Protein AF-A0A0M9E3F8-F1 (afdb_monomer_lite)

pLDDT: mean 87.28, std 10.76, range [52.66, 98.12]

Radius of gyration: 16.92 Å; chains: 1; bounding box: 47×20×46 Å

Foldseek 3Di:
DDFDKDKDKDFDWDQDDPPPDPDPCEPNFKTKAKIWIWIPRPDPDIDIDIDIDMGGRPDPPPDDDDPD

Secondary structure (DSSP, 8-state):
--PPPEEEEEEEE-SSPPTT---TTBTTTEEEEEEEEEEESSSSS-EEEEEEEEEE---S-S-S----

Structure (mmCIF, N/CA/C/O backbone):
data_AF-A0A0M9E3F8-F1
#
_entry.id   AF-A0A0M9E3F8-F1
#
loop_
_atom_site.group_PDB
_atom_site.id
_atom_site.type_symbol
_atom_site.label_atom_id
_atom_site.label_alt_id
_atom_site.label_comp_id
_atom_site.label_asym_id
_atom_site.label_entity_id
_atom_site.label_seq_id
_atom_site.pdbx_PDB_ins_code
_atom_site.Cartn_x
_atom_site.Cartn_y
_atom_site.Cartn_z
_atom_site.occupancy
_atom_site.B_iso_or_equiv
_atom_site.auth_seq_id
_atom_site.auth_comp_id
_atom_site.auth_asym_id
_atom_site.auth_atom_id
_atom_site.pdbx_PDB_model_num
ATOM 1 N N . GLN A 1 1 ? -2.756 14.890 28.133 1.00 59.72 1 GLN A N 1
ATOM 2 C CA . GLN A 1 1 ? -3.458 13.633 27.794 1.00 59.72 1 GLN A CA 1
ATOM 3 C C . GLN A 1 1 ? -2.738 13.019 26.613 1.00 59.72 1 GLN A C 1
ATOM 5 O O . GLN A 1 1 ? -2.423 13.755 25.687 1.00 59.72 1 GLN A O 1
ATOM 10 N N . THR A 1 2 ? -2.455 11.722 26.671 1.00 78.81 2 THR A N 1
ATOM 11 C CA . THR A 1 2 ? -1.801 10.982 25.587 1.00 78.81 2 THR A CA 1
ATOM 12 C C . THR A 1 2 ? -2.832 10.021 25.021 1.00 78.81 2 THR A C 1
ATOM 14 O O . THR A 1 2 ? -3.396 9.231 25.774 1.00 78.81 2 THR A O 1
ATOM 17 N N . TYR A 1 3 ? -3.113 10.129 23.727 1.00 82.62 3 TYR A N 1
ATOM 18 C CA . TYR A 1 3 ? -4.009 9.220 23.023 1.00 82.62 3 TYR A CA 1
ATOM 19 C C . TYR A 1 3 ? -3.155 8.207 22.269 1.00 82.62 3 TYR A C 1
ATOM 21 O O . TYR A 1 3 ? -2.266 8.595 21.511 1.00 82.62 3 TYR A O 1
ATOM 29 N N . THR A 1 4 ? -3.404 6.918 22.490 1.00 92.25 4 THR A N 1
ATOM 30 C CA . THR A 1 4 ? -2.822 5.865 21.655 1.00 92.25 4 THR A CA 1
ATOM 31 C C . THR A 1 4 ? -3.658 5.763 20.390 1.00 92.25 4 THR A C 1
ATOM 33 O O . THR A 1 4 ? -4.860 5.522 20.470 1.00 92.25 4 THR A O 1
ATOM 36 N N . ILE A 1 5 ? -3.023 5.957 19.236 1.00 93.75 5 ILE A N 1
ATOM 37 C CA . ILE A 1 5 ? -3.669 5.849 17.928 1.00 93.75 5 ILE A CA 1
ATOM 38 C C . ILE A 1 5 ? -3.263 4.513 17.309 1.00 93.75 5 ILE A C 1
ATOM 40 O O . ILE A 1 5 ? -2.078 4.278 17.063 1.00 93.75 5 ILE A O 1
ATOM 44 N N . GLY A 1 6 ? -4.246 3.648 17.071 1.00 96.19 6 GLY A N 1
ATOM 45 C CA . GLY A 1 6 ? -4.069 2.406 16.322 1.00 96.19 6 GLY A CA 1
ATOM 46 C C . GLY A 1 6 ? -4.236 2.665 14.827 1.00 96.19 6 GLY A C 1
ATOM 47 O O . GLY A 1 6 ? -5.161 3.370 14.427 1.00 96.19 6 GLY A O 1
ATOM 48 N N . ARG A 1 7 ? -3.339 2.114 14.002 1.00 97.06 7 ARG A N 1
ATOM 49 C CA . ARG A 1 7 ? -3.420 2.183 12.535 1.00 97.06 7 ARG A CA 1
ATOM 50 C C . ARG A 1 7 ? -3.310 0.775 11.962 1.00 97.06 7 ARG A C 1
ATOM 52 O O . ARG A 1 7 ? -2.256 0.151 12.074 1.00 97.06 7 ARG A O 1
ATOM 59 N N . ASN A 1 8 ? -4.382 0.275 11.358 1.00 97.69 8 ASN A N 1
ATOM 60 C CA . ASN A 1 8 ? -4.379 -0.997 10.638 1.00 97.69 8 ASN A CA 1
ATOM 61 C C . ASN A 1 8 ? -4.448 -0.716 9.138 1.00 97.69 8 ASN A C 1
ATOM 63 O O . ASN A 1 8 ? -5.479 -0.261 8.651 1.00 97.69 8 ASN A O 1
ATOM 67 N N . ILE A 1 9 ? -3.346 -0.959 8.428 1.00 97.81 9 ILE A N 1
ATOM 68 C CA . ILE A 1 9 ? -3.213 -0.661 6.999 1.00 97.81 9 ILE A CA 1
ATOM 69 C C . ILE A 1 9 ? -3.207 -1.968 6.206 1.00 97.81 9 ILE A C 1
ATOM 71 O O . ILE A 1 9 ? -2.433 -2.883 6.490 1.00 97.81 9 ILE A O 1
ATOM 75 N N . ARG A 1 10 ? -4.033 -2.024 5.161 1.00 98.12 10 ARG A N 1
ATOM 76 C CA . ARG A 1 10 ? -4.034 -3.072 4.142 1.00 98.12 10 ARG A CA 1
ATOM 77 C C . ARG A 1 10 ? -3.726 -2.459 2.783 1.00 98.12 10 ARG A C 1
ATOM 79 O O . ARG A 1 10 ? -4.445 -1.579 2.317 1.00 98.12 10 ARG A O 1
ATOM 86 N N . LEU A 1 11 ? -2.693 -2.992 2.140 1.00 96.81 11 LEU A N 1
ATOM 87 C CA . LEU A 1 11 ? -2.334 -2.688 0.760 1.00 96.81 11 LEU A CA 1
ATOM 88 C C . LEU A 1 11 ? -2.688 -3.893 -0.108 1.00 96.81 11 LEU A C 1
ATOM 90 O O . LEU A 1 11 ? -2.188 -4.993 0.129 1.00 96.81 11 LEU A O 1
ATOM 94 N N . THR A 1 12 ? -3.565 -3.695 -1.086 1.00 96.44 12 THR A N 1
ATOM 95 C CA . THR A 1 12 ? -3.909 -4.715 -2.083 1.00 96.44 12 THR A CA 1
ATOM 96 C C . THR A 1 12 ? -3.266 -4.316 -3.397 1.00 96.44 12 THR A C 1
ATOM 98 O O . THR A 1 12 ? -3.615 -3.282 -3.953 1.00 96.44 12 THR A O 1
ATOM 101 N N . PHE A 1 13 ? -2.302 -5.109 -3.855 1.00 93.56 13 PHE A N 1
ATOM 102 C CA . PHE A 1 13 ? -1.561 -4.840 -5.082 1.00 93.56 13 PHE A CA 1
ATOM 103 C C . PHE A 1 13 ? -2.407 -5.249 -6.284 1.00 93.56 13 PHE A C 1
ATOM 105 O O . PHE A 1 13 ? -2.994 -6.334 -6.283 1.00 93.56 13 PHE A O 1
ATOM 112 N N . GLU A 1 14 ? -2.448 -4.393 -7.297 1.00 92.19 14 GLU A N 1
ATOM 113 C CA . GLU A 1 14 ? -3.212 -4.612 -8.522 1.00 92.19 14 GLU A CA 1
ATOM 114 C C . GLU A 1 14 ? -2.261 -4.801 -9.714 1.00 92.19 14 GLU A C 1
ATOM 116 O O . GLU A 1 14 ? -1.198 -4.175 -9.764 1.00 92.19 14 GLU A O 1
ATOM 121 N N . PRO A 1 15 ? -2.596 -5.703 -10.657 1.00 90.19 15 PRO A N 1
ATOM 122 C CA . PRO A 1 15 ? -1.751 -5.963 -11.821 1.00 90.19 15 PRO A CA 1
ATOM 123 C C . PRO A 1 15 ? -1.720 -4.770 -12.781 1.00 90.19 15 PRO A C 1
ATOM 125 O O . PRO A 1 15 ? -0.691 -4.511 -13.400 1.00 90.19 15 PRO A O 1
ATOM 128 N N . ASP A 1 16 ? -2.818 -4.021 -12.852 1.00 89.81 16 ASP A N 1
ATOM 129 C CA . ASP A 1 16 ? -2.996 -2.868 -13.725 1.00 89.81 16 ASP A CA 1
ATOM 130 C C . ASP A 1 16 ? -2.923 -1.559 -12.920 1.00 89.81 16 ASP A C 1
ATOM 132 O O . ASP A 1 16 ? -3.297 -1.540 -11.742 1.00 89.81 16 ASP A O 1
ATOM 136 N N . PRO A 1 17 ? -2.437 -0.458 -13.522 1.00 85.75 17 PRO A N 1
ATOM 137 C CA . PRO A 1 17 ? -2.426 0.840 -12.864 1.00 85.75 17 PRO A CA 1
ATOM 138 C C . PRO A 1 17 ? -3.859 1.350 -12.628 1.00 85.75 17 PRO A C 1
ATOM 140 O O . PRO A 1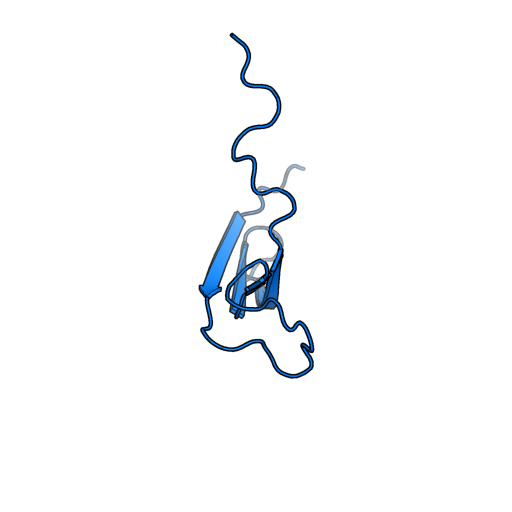 17 ? -4.730 1.123 -13.474 1.00 85.75 17 PRO A O 1
ATOM 143 N N . PRO A 1 18 ? -4.122 2.085 -11.528 1.00 80.88 18 PRO A N 1
ATOM 144 C CA . PRO A 1 18 ? -5.416 2.724 -11.316 1.00 80.88 18 PRO A CA 1
ATOM 145 C C . PRO A 1 18 ? -5.774 3.688 -12.454 1.00 80.88 18 PRO A C 1
ATOM 147 O O . PRO A 1 18 ? -4.894 4.267 -13.097 1.00 80.88 18 PRO A O 1
ATOM 150 N N . GLU A 1 19 ? -7.069 3.916 -12.681 1.00 79.81 19 GLU A N 1
ATOM 151 C CA . GLU A 1 19 ? -7.520 4.865 -13.703 1.00 79.81 19 GLU A CA 1
ATOM 152 C C . GLU A 1 19 ? -6.870 6.248 -13.523 1.00 79.81 19 GLU A C 1
ATOM 154 O O . GLU A 1 19 ? -6.791 6.792 -12.422 1.00 79.81 19 GLU A O 1
ATOM 159 N N . GLY A 1 20 ? -6.392 6.824 -14.629 1.00 76.12 20 GLY A N 1
ATOM 160 C CA . GLY A 1 20 ? -5.710 8.122 -14.637 1.00 76.12 20 GLY A CA 1
ATOM 161 C C . GLY A 1 20 ? -4.193 8.059 -14.434 1.00 76.12 20 GLY A C 1
ATOM 162 O O . GLY A 1 20 ? -3.528 9.077 -14.629 1.00 76.12 20 GLY A O 1
ATOM 163 N N . TYR A 1 21 ? -3.621 6.891 -14.125 1.00 73.25 21 TYR A N 1
ATOM 164 C CA . TYR A 1 21 ? -2.170 6.700 -14.145 1.00 73.25 21 TYR A CA 1
ATOM 165 C C . TYR A 1 21 ? -1.663 6.470 -15.574 1.00 73.25 21 TYR A C 1
ATOM 167 O O . TYR A 1 21 ? -2.128 5.588 -16.290 1.00 73.25 21 TYR A O 1
ATOM 175 N N . THR A 1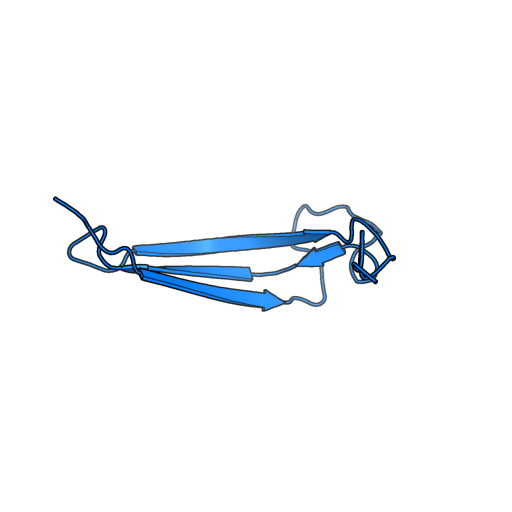 22 ? -0.674 7.265 -15.985 1.00 75.69 22 THR A N 1
ATOM 176 C CA . THR A 1 22 ? -0.045 7.207 -17.318 1.00 75.69 22 THR A CA 1
ATOM 177 C C . THR A 1 22 ? 1.393 6.683 -17.280 1.00 75.69 22 THR A C 1
ATOM 179 O O . THR A 1 22 ? 2.123 6.793 -18.264 1.00 75.69 22 THR A O 1
ATOM 182 N N . ASP A 1 23 ? 1.828 6.126 -16.147 1.00 76.62 23 ASP A N 1
ATOM 183 C CA . ASP A 1 23 ? 3.203 5.665 -15.969 1.00 76.62 23 ASP A CA 1
ATOM 184 C C . ASP A 1 23 ? 3.467 4.375 -16.762 1.00 76.62 23 ASP A C 1
ATOM 186 O O . ASP A 1 23 ? 2.989 3.293 -16.422 1.00 76.62 23 ASP A O 1
ATOM 190 N N . HIS A 1 24 ? 4.285 4.486 -17.810 1.00 79.81 24 HIS A N 1
ATOM 191 C CA . HIS A 1 24 ? 4.719 3.358 -18.637 1.00 79.81 24 HIS A CA 1
ATOM 192 C C . HIS A 1 24 ? 5.638 2.365 -17.908 1.00 79.81 24 HIS A C 1
ATOM 194 O O . HIS A 1 24 ? 5.989 1.333 -18.475 1.00 79.81 24 HIS A O 1
ATOM 200 N N . THR A 1 25 ? 6.050 2.663 -16.675 1.00 84.00 25 THR A N 1
ATOM 201 C CA . THR A 1 25 ? 6.945 1.819 -15.877 1.00 84.00 25 THR A CA 1
ATOM 202 C C . THR A 1 25 ? 6.219 0.919 -14.872 1.00 84.00 25 THR A C 1
ATOM 204 O O . THR A 1 25 ? 6.870 0.232 -14.070 1.00 84.00 25 THR A O 1
ATOM 207 N N . TRP A 1 26 ? 4.881 0.886 -14.928 1.00 87.38 26 TRP A N 1
ATOM 208 C CA . TRP A 1 26 ? 4.058 -0.010 -14.117 1.00 87.38 26 TRP A CA 1
ATOM 209 C C . TRP A 1 26 ? 4.474 -1.478 -14.286 1.00 87.38 26 TRP A C 1
ATOM 211 O O . TRP A 1 26 ? 4.771 -1.940 -15.388 1.00 87.38 26 TRP A O 1
ATOM 221 N N . GLY A 1 27 ? 4.553 -2.209 -13.178 1.00 83.88 27 GLY A N 1
ATOM 222 C CA . GLY A 1 27 ? 5.039 -3.589 -13.134 1.00 83.88 27 GLY A CA 1
ATOM 223 C C . GLY A 1 27 ? 6.564 -3.738 -13.216 1.00 83.88 27 GLY A C 1
ATOM 224 O O . GLY A 1 27 ? 7.061 -4.844 -13.022 1.00 83.88 27 GLY A O 1
ATOM 225 N N . THR A 1 28 ? 7.317 -2.657 -13.460 1.00 86.94 28 THR A N 1
ATOM 226 C CA . THR A 1 28 ? 8.792 -2.678 -13.479 1.00 86.94 28 THR A CA 1
ATOM 227 C C . THR A 1 28 ? 9.380 -1.858 -12.334 1.00 86.94 28 THR A C 1
ATOM 229 O O . THR A 1 28 ? 9.973 -2.416 -11.414 1.00 86.94 28 THR A O 1
ATOM 232 N N . THR A 1 29 ? 9.217 -0.533 -12.375 1.00 88.50 29 THR A N 1
ATOM 233 C CA . THR A 1 29 ? 9.720 0.383 -11.333 1.00 88.50 29 THR A CA 1
ATOM 234 C C . THR A 1 29 ? 8.607 1.071 -10.560 1.00 88.50 29 THR A C 1
ATOM 236 O O . THR A 1 29 ? 8.884 1.640 -9.508 1.00 88.50 29 THR A O 1
ATOM 239 N N . SER A 1 30 ? 7.369 0.981 -11.039 1.00 90.38 30 SER A N 1
ATOM 240 C CA . SER A 1 30 ? 6.180 1.474 -10.349 1.00 90.38 30 SER A CA 1
ATOM 241 C C . SER A 1 30 ? 5.194 0.330 -10.142 1.00 90.38 30 SER A C 1
ATOM 243 O O . SER A 1 30 ? 5.048 -0.545 -10.994 1.00 90.38 30 SER A O 1
ATOM 245 N N . LEU A 1 31 ? 4.532 0.313 -8.994 1.00 92.69 31 LEU A N 1
ATOM 246 C CA . LEU A 1 31 ? 3.457 -0.623 -8.673 1.00 92.69 31 LEU A CA 1
ATOM 247 C C . LEU A 1 31 ? 2.507 0.028 -7.671 1.00 92.69 31 LEU A C 1
ATOM 249 O O . LEU A 1 31 ? 2.832 1.059 -7.083 1.00 92.69 31 LEU A O 1
ATOM 253 N N . GLY A 1 32 ? 1.350 -0.567 -7.428 1.00 93.19 32 GLY A N 1
ATOM 254 C CA . GLY A 1 32 ?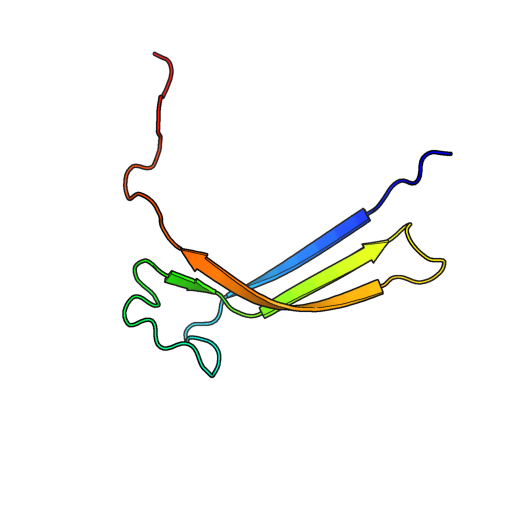 0.375 0.027 -6.525 1.00 93.19 32 GLY A CA 1
ATOM 255 C C . GLY A 1 32 ? -0.930 -0.744 -6.486 1.00 93.19 32 GLY A C 1
ATOM 256 O O . GLY A 1 32 ? -0.970 -1.930 -6.816 1.00 93.19 32 GLY A O 1
ATOM 257 N N . GLY A 1 33 ? -1.983 -0.066 -6.050 1.00 93.69 33 GLY A N 1
ATOM 258 C CA . GLY A 1 33 ? -3.326 -0.628 -5.962 1.00 93.69 33 GLY A CA 1
ATOM 259 C C . GLY A 1 33 ? -4.133 0.029 -4.852 1.00 93.69 33 GLY A C 1
ATOM 260 O O . GLY A 1 33 ? -3.984 1.224 -4.589 1.00 93.69 33 GLY A O 1
ATOM 261 N N . GLN A 1 34 ? -4.971 -0.752 -4.175 1.00 95.56 34 GLN A N 1
ATOM 262 C CA . GLN A 1 34 ? -5.930 -0.242 -3.196 1.00 95.56 34 GLN A CA 1
ATOM 263 C C . GLN A 1 34 ? -5.333 -0.150 -1.791 1.00 95.56 34 GLN A C 1
ATOM 265 O O . GLN A 1 34 ? -4.833 -1.127 -1.222 1.00 95.56 34 GLN A O 1
ATOM 270 N N . TYR A 1 35 ? 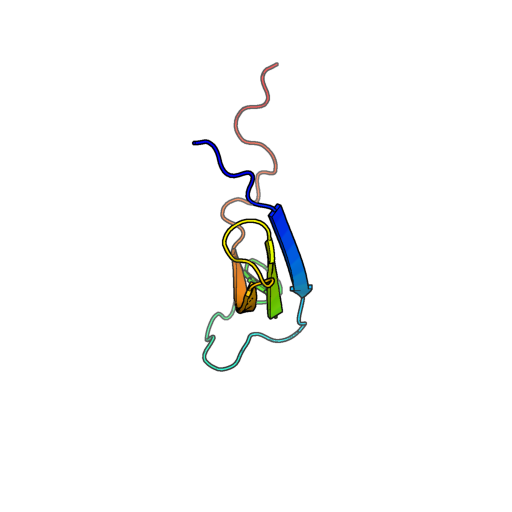-5.452 1.036 -1.213 1.00 96.38 35 TYR A N 1
ATOM 271 C CA . TYR A 1 35 ? -5.193 1.344 0.181 1.00 96.38 35 TYR A CA 1
ATOM 272 C C . TYR A 1 35 ? -6.489 1.233 0.979 1.00 96.38 35 TYR A C 1
ATOM 274 O O . TYR A 1 35 ? -7.501 1.833 0.616 1.00 96.38 35 TYR A O 1
ATOM 282 N N . ARG A 1 36 ? -6.449 0.521 2.105 1.00 97.94 36 ARG A N 1
ATOM 283 C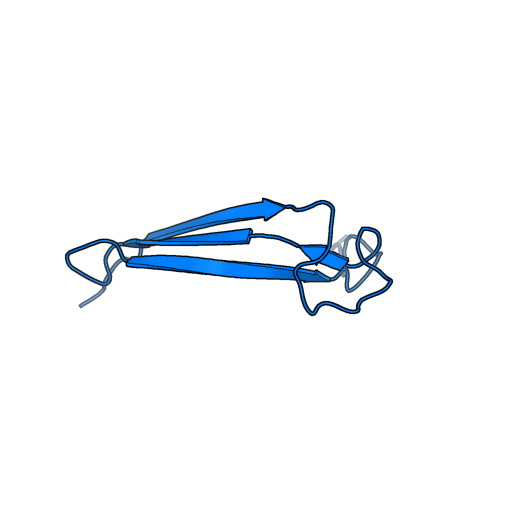 CA . ARG A 1 36 ? -7.478 0.599 3.145 1.00 97.94 36 ARG A CA 1
ATOM 284 C C . ARG A 1 36 ? -6.835 0.756 4.505 1.00 97.94 36 ARG A C 1
ATOM 286 O O . ARG A 1 36 ? -5.896 0.035 4.835 1.00 97.94 36 ARG A O 1
ATOM 293 N N . GLU A 1 37 ? -7.384 1.647 5.311 1.00 98.00 37 GLU A N 1
ATOM 294 C CA . GLU A 1 37 ? -6.934 1.879 6.673 1.00 98.00 37 GLU A CA 1
ATOM 295 C C . GLU A 1 37 ? -8.104 1.947 7.649 1.00 98.00 37 GLU A C 1
ATOM 297 O O . GLU A 1 37 ? -9.144 2.535 7.359 1.00 98.00 37 GLU A O 1
ATOM 302 N N . THR A 1 38 ? -7.906 1.353 8.825 1.00 98.00 38 THR A N 1
ATOM 303 C CA . THR A 1 38 ? -8.751 1.556 10.006 1.00 98.00 38 THR A CA 1
ATOM 304 C C . THR A 1 38 ? -7.950 2.305 11.068 1.00 98.00 38 THR A C 1
ATOM 306 O O . THR A 1 38 ? -6.879 1.846 11.476 1.00 98.00 38 THR A O 1
ATOM 309 N N . LEU A 1 39 ? -8.457 3.466 11.487 1.00 96.75 39 LEU A N 1
ATOM 310 C CA . LEU A 1 39 ? -7.899 4.287 12.560 1.00 96.75 39 LEU A CA 1
ATOM 311 C C . LEU A 1 39 ? -8.725 4.110 13.836 1.00 96.75 39 LEU A C 1
ATOM 313 O O . LEU A 1 39 ? -9.935 4.350 13.842 1.00 96.75 39 LEU A O 1
ATOM 317 N N . GLU A 1 40 ? -8.045 3.772 14.926 1.00 96.25 40 GLU A N 1
ATOM 318 C CA . GLU A 1 40 ? -8.630 3.522 16.245 1.00 96.25 40 GLU A CA 1
ATOM 319 C C . GLU A 1 40 ? -8.075 4.521 17.274 1.00 96.25 40 GLU A C 1
ATOM 321 O O . GLU A 1 40 ? -6.959 5.029 17.140 1.00 96.25 40 GLU A O 1
ATOM 326 N N . GLY A 1 41 ? -8.844 4.824 18.324 1.00 92.38 41 GLY A N 1
ATOM 327 C CA . GLY A 1 41 ? -8.394 5.684 19.434 1.00 92.38 41 GLY A CA 1
ATOM 328 C C . GLY A 1 41 ? -8.449 7.197 19.172 1.00 92.38 41 GLY A C 1
ATOM 329 O O . GLY A 1 41 ? -8.254 7.980 20.100 1.00 92.38 41 GLY A O 1
ATOM 330 N N . VAL A 1 42 ? -8.775 7.622 17.945 1.00 89.81 42 VAL A N 1
ATOM 331 C CA . VAL A 1 42 ? -9.026 9.035 17.583 1.00 89.81 42 VAL A CA 1
ATOM 332 C C . VAL A 1 42 ? -10.476 9.441 17.868 1.00 89.81 42 VAL A C 1
ATOM 334 O O . VAL A 1 42 ? -10.752 10.564 18.289 1.00 89.81 42 VAL A O 1
ATOM 337 N N . HIS A 1 43 ? -11.419 8.525 17.646 1.00 90.62 43 HIS A N 1
ATOM 338 C CA . HIS A 1 43 ? -12.847 8.737 17.847 1.00 90.62 43 HIS A CA 1
ATOM 339 C C . HIS A 1 43 ? -13.476 7.533 18.562 1.00 90.62 43 HIS A C 1
ATOM 341 O O . HIS A 1 43 ? -12.875 6.467 18.660 1.00 90.62 43 HIS A O 1
ATOM 347 N N . ARG A 1 44 ? -14.702 7.699 19.082 1.00 90.38 44 ARG A N 1
ATOM 348 C CA . ARG A 1 44 ? -15.450 6.617 19.752 1.00 90.38 44 ARG A CA 1
ATOM 349 C C . ARG A 1 44 ? -15.748 5.444 18.811 1.00 90.38 44 ARG A C 1
ATOM 351 O O . ARG A 1 44 ? -15.971 4.333 19.279 1.00 90.38 44 ARG A O 1
ATOM 358 N N . LYS A 1 45 ? -15.824 5.721 17.513 1.00 95.88 45 LYS A N 1
ATOM 359 C CA . LYS A 1 45 ? -15.954 4.725 16.454 1.00 95.88 45 LYS A CA 1
ATOM 360 C C . LYS A 1 45 ? -14.690 4.741 15.616 1.00 95.88 45 LYS A C 1
ATOM 362 O O . LYS A 1 45 ? -14.110 5.812 15.428 1.00 95.88 45 LYS A O 1
ATOM 367 N N . ASP A 1 46 ? -14.351 3.585 15.075 1.00 96.31 46 ASP A N 1
ATOM 368 C CA . ASP A 1 46 ? -13.266 3.456 14.117 1.00 96.31 46 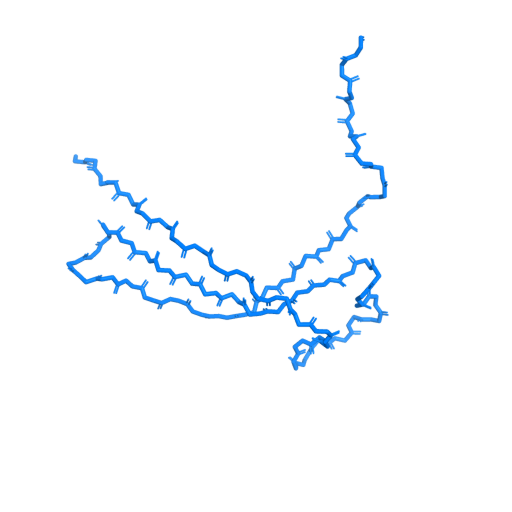ASP A CA 1
ATOM 369 C C . ASP A 1 46 ? -13.540 4.325 12.889 1.00 96.31 46 ASP A C 1
ATOM 371 O O . ASP A 1 46 ? -14.689 4.515 12.468 1.00 96.31 46 ASP A O 1
ATOM 375 N N . ILE A 1 47 ? -12.468 4.866 12.324 1.00 96.88 47 ILE A N 1
ATOM 376 C CA . ILE A 1 47 ? -12.516 5.636 11.087 1.00 96.88 47 ILE A CA 1
ATOM 377 C C . ILE A 1 47 ? -11.934 4.762 9.984 1.00 96.88 47 ILE A C 1
ATOM 379 O O . ILE A 1 47 ? -10.810 4.277 10.103 1.00 96.88 47 ILE A O 1
ATOM 383 N N . TYR A 1 48 ? -12.698 4.590 8.909 1.00 97.44 48 TYR A N 1
ATOM 384 C CA . TYR A 1 48 ? -12.281 3.838 7.732 1.00 97.44 48 TYR A CA 1
ATOM 385 C C . TYR A 1 48 ? -11.880 4.804 6.621 1.00 97.44 48 TYR A C 1
ATOM 387 O O . TYR A 1 48 ? -12.618 5.740 6.311 1.00 97.44 48 TYR A O 1
ATOM 395 N N . VAL A 1 49 ? -10.717 4.565 6.026 1.00 96.81 49 VAL A N 1
ATOM 396 C CA . VAL A 1 49 ? -10.177 5.339 4.906 1.00 96.81 49 VAL A CA 1
ATOM 397 C C . VAL A 1 49 ? -9.842 4.377 3.777 1.00 96.81 49 VAL A C 1
ATOM 399 O O . VAL A 1 49 ? -9.282 3.308 4.017 1.00 96.81 49 VAL A O 1
ATOM 402 N N . GLU A 1 50 ? -10.162 4.756 2.545 1.00 97.12 50 GLU A N 1
ATOM 403 C CA . GLU A 1 50 ? -9.763 4.021 1.350 1.00 97.12 50 GLU A CA 1
ATOM 404 C C . GLU A 1 50 ? -9.256 4.966 0.261 1.00 97.12 50 GLU A C 1
ATOM 406 O O . GLU A 1 50 ? -9.545 6.163 0.270 1.00 97.12 50 GLU A O 1
ATOM 411 N N . GLY A 1 51 ? -8.460 4.426 -0.652 1.00 93.94 51 GLY A N 1
ATOM 412 C CA . GLY A 1 51 ? -7.907 5.159 -1.781 1.00 93.94 51 GLY A CA 1
ATOM 413 C C . GLY A 1 51 ? -6.940 4.289 -2.569 1.00 93.94 51 GLY A C 1
ATOM 414 O O . GLY A 1 51 ? -6.895 3.075 -2.387 1.00 93.94 51 GLY A O 1
ATOM 415 N N . THR A 1 52 ? -6.128 4.914 -3.409 1.00 94.25 52 THR A N 1
ATOM 416 C CA . THR A 1 52 ? -5.072 4.236 -4.165 1.00 94.25 52 THR A CA 1
ATOM 417 C C . THR A 1 52 ? -3.700 4.589 -3.606 1.00 94.25 52 THR A C 1
ATOM 419 O O . THR A 1 52 ? -3.489 5.694 -3.105 1.00 94.25 52 THR A O 1
ATOM 422 N N . PHE A 1 53 ? -2.746 3.669 -3.710 1.00 92.69 53 PHE A N 1
ATOM 423 C CA . PHE A 1 53 ? -1.340 3.928 -3.404 1.00 92.69 53 PHE A CA 1
ATOM 424 C C . PHE A 1 53 ? -0.452 3.586 -4.599 1.00 92.69 53 PHE A C 1
ATOM 426 O O . PHE A 1 53 ? -0.801 2.750 -5.431 1.00 92.69 53 PHE A O 1
ATOM 433 N N . GLU A 1 54 ? 0.723 4.206 -4.632 1.00 91.38 54 GLU A N 1
ATOM 434 C CA . GLU A 1 54 ? 1.786 3.931 -5.593 1.00 91.38 54 GLU A CA 1
ATOM 435 C C . GLU A 1 54 ? 3.110 3.782 -4.835 1.00 91.38 54 GLU A C 1
ATOM 437 O O . GLU A 1 54 ? 3.433 4.588 -3.959 1.00 91.38 54 GLU A O 1
ATOM 442 N N . LEU A 1 55 ? 3.886 2.757 -5.177 1.00 91.12 55 LEU A N 1
ATOM 443 C CA . LEU A 1 55 ? 5.274 2.596 -4.768 1.00 91.12 55 LEU A CA 1
ATOM 444 C C . LEU A 1 55 ? 6.156 2.741 -6.003 1.00 91.12 55 LEU A C 1
ATOM 446 O O . LEU A 1 55 ? 5.943 2.069 -7.011 1.00 91.12 55 LEU A O 1
ATOM 450 N N . ARG A 1 56 ? 7.170 3.600 -5.891 1.00 90.12 56 ARG A N 1
ATOM 451 C CA . ARG A 1 56 ? 8.174 3.826 -6.931 1.00 90.12 56 ARG A CA 1
ATOM 452 C C . ARG A 1 56 ? 9.534 3.364 -6.437 1.00 90.12 56 ARG A C 1
ATOM 454 O O . ARG A 1 56 ? 9.986 3.762 -5.362 1.00 90.12 56 ARG A O 1
ATOM 461 N N . MET A 1 57 ? 10.201 2.538 -7.227 1.00 89.56 57 MET A N 1
ATOM 462 C CA . MET A 1 57 ? 11.578 2.135 -6.991 1.00 89.56 57 MET A CA 1
ATOM 463 C C . MET A 1 57 ? 12.502 3.324 -7.274 1.00 89.56 57 MET A C 1
ATOM 465 O O . MET A 1 57 ? 12.668 3.731 -8.419 1.00 89.56 57 MET A O 1
ATOM 469 N N . ILE A 1 58 ? 13.110 3.882 -6.224 1.00 85.69 58 ILE A N 1
ATOM 470 C CA . ILE A 1 58 ? 14.016 5.042 -6.335 1.00 85.69 58 ILE A CA 1
ATOM 471 C C . ILE A 1 58 ? 15.463 4.620 -6.635 1.00 85.69 58 ILE A C 1
ATOM 473 O O . ILE A 1 58 ? 16.235 5.389 -7.201 1.00 85.69 58 ILE A O 1
ATOM 477 N N . SER A 1 59 ? 15.844 3.394 -6.275 1.00 83.75 59 SER A N 1
ATOM 478 C CA . SER A 1 59 ? 17.169 2.835 -6.541 1.00 83.75 59 SER A CA 1
ATOM 479 C C . SER A 1 59 ? 17.079 1.323 -6.712 1.00 83.75 59 SER A C 1
ATOM 481 O O . SER A 1 59 ? 16.351 0.659 -5.977 1.00 83.75 59 SER A O 1
ATOM 483 N N . GLN A 1 60 ? 17.852 0.781 -7.653 1.00 81.00 60 GLN A N 1
ATOM 484 C CA . GLN A 1 60 ? 18.055 -0.666 -7.791 1.00 81.00 60 GLN A CA 1
ATOM 485 C C . GLN A 1 60 ? 19.100 -1.203 -6.800 1.00 81.00 60 GLN A C 1
ATOM 487 O O . GLN A 1 60 ? 19.252 -2.414 -6.649 1.00 81.00 60 GLN A O 1
ATOM 492 N N . ILE A 1 61 ? 19.829 -0.314 -6.118 1.00 83.75 61 ILE A N 1
ATOM 493 C CA . ILE A 1 61 ? 20.772 -0.688 -5.067 1.00 83.75 61 ILE A CA 1
ATOM 494 C C . ILE A 1 61 ? 19.961 -0.965 -3.801 1.00 83.75 61 ILE A C 1
ATOM 496 O O . ILE A 1 61 ? 19.378 -0.057 -3.212 1.00 83.75 61 ILE A O 1
ATOM 500 N N . SER A 1 62 ? 19.940 -2.227 -3.376 1.00 72.38 62 SER A N 1
ATOM 501 C CA . SER A 1 62 ? 19.116 -2.709 -2.260 1.00 72.38 62 SER A CA 1
ATOM 502 C C . SER A 1 62 ? 19.539 -2.187 -0.882 1.00 72.38 62 SER A C 1
ATOM 504 O O . SER A 1 62 ? 18.766 -2.295 0.067 1.00 72.38 62 SER A O 1
ATOM 506 N N . LYS A 1 63 ? 20.755 -1.642 -0.751 1.00 72.75 63 LYS A N 1
ATOM 507 C CA . LYS A 1 63 ? 21.272 -1.030 0.478 1.00 72.75 63 LYS A CA 1
ATOM 508 C C . LYS A 1 63 ? 22.133 0.188 0.151 1.00 72.75 63 LYS A C 1
ATOM 510 O O . LYS A 1 63 ? 23.124 0.067 -0.564 1.00 72.75 63 LYS A O 1
ATOM 515 N N . LEU A 1 64 ? 21.789 1.341 0.713 1.00 61.88 64 LEU A N 1
ATOM 516 C CA . LEU A 1 64 ? 22.705 2.475 0.811 1.00 61.88 64 LEU A CA 1
ATOM 517 C C . LEU A 1 64 ? 23.370 2.431 2.192 1.00 61.88 64 LEU A C 1
ATOM 519 O O . LEU A 1 64 ? 22.663 2.422 3.193 1.00 61.88 64 LEU A O 1
ATOM 523 N N . ASN A 1 65 ? 24.706 2.425 2.219 1.00 67.06 65 ASN A N 1
ATOM 524 C CA . ASN A 1 65 ? 25.555 2.437 3.420 1.00 67.06 65 ASN A CA 1
ATOM 525 C C . ASN A 1 65 ? 25.360 1.225 4.359 1.00 67.06 65 ASN A C 1
ATOM 527 O O . ASN A 1 65 ? 24.861 1.370 5.470 1.00 67.06 65 ASN A O 1
ATOM 531 N N . ASP A 1 66 ? 25.769 0.027 3.925 1.00 65.00 66 ASP A N 1
ATOM 532 C CA . ASP A 1 66 ? 25.969 -1.110 4.843 1.00 65.00 66 ASP A CA 1
ATOM 533 C C . ASP A 1 66 ? 27.259 -0.825 5.635 1.00 65.00 66 ASP A C 1
ATOM 535 O O . ASP A 1 66 ? 28.337 -0.756 5.041 1.00 65.00 66 ASP A O 1
ATOM 539 N N . GLU A 1 67 ? 27.149 -0.558 6.939 1.00 61.66 67 GLU A N 1
ATOM 540 C CA . GLU A 1 67 ? 28.313 -0.366 7.811 1.00 61.66 67 GLU A CA 1
ATOM 541 C C . GLU A 1 67 ? 29.057 -1.701 7.934 1.00 61.66 67 GLU A C 1
ATOM 543 O O . GLU A 1 67 ? 28.577 -2.634 8.579 1.00 61.66 67 GLU A O 1
ATOM 548 N N . ASN A 1 68 ? 30.207 -1.794 7.269 1.00 52.66 68 ASN A N 1
ATOM 549 C CA . ASN A 1 68 ? 31.207 -2.834 7.487 1.00 52.66 68 ASN A CA 1
ATOM 550 C C . ASN A 1 68 ? 32.389 -2.211 8.228 1.00 52.66 68 ASN A C 1
ATOM 552 O O . ASN A 1 68 ? 32.837 -1.131 7.773 1.00 52.66 68 ASN A O 1
#

Sequence (68 aa):
QTYTIGRNIRLTFEPDPPEGYTDHTWGTTSLGGQYRETLEGVHRKDIYVEGTFELRMISQISKLNDEN